Protein AF-A0A0U1XYD4-F1 (afdb_monomer)

Secondary structure (DSSP, 8-state):
-HHHH-GGG--TTHHHHHHHHHHTHHHHHHHHHIIIII--S-HHHHHHHHHHHHHHHHIIIIIIIIT---TTTSPPP--HHHHHHHHHHHHHH--HHHHHHHHHHHH--

pLDDT: mean 86.56, std 7.42, range [45.56, 94.12]

Structure (mmCIF, N/CA/C/O backbone):
data_AF-A0A0U1XYD4-F1
#
_entry.id   AF-A0A0U1XYD4-F1
#
loop_
_atom_site.group_PDB
_atom_site.id
_atom_site.type_symbol
_atom_site.label_atom_id
_atom_site.label_alt_id
_atom_site.label_comp_id
_atom_site.label_asym_id
_atom_site.label_entity_id
_atom_site.label_seq_id
_atom_site.pdbx_PDB_ins_code
_atom_site.Cartn_x
_atom_site.Cartn_y
_atom_site.Cartn_z
_atom_site.occupancy
_atom_site.B_iso_or_equiv
_atom_site.auth_seq_id
_atom_site.auth_comp_id
_atom_site.auth_asym_id
_atom_site.auth_atom_id
_atom_site.pdbx_PDB_model_num
ATOM 1 N N . GLY A 1 1 ? 9.072 -6.855 -1.543 1.00 70.69 1 GLY A N 1
ATOM 2 C CA . GLY A 1 1 ? 10.222 -6.154 -2.134 1.00 70.69 1 GLY A CA 1
ATOM 3 C C . GLY A 1 1 ? 10.440 -6.696 -3.520 1.00 70.69 1 GLY A C 1
ATOM 4 O O . GLY A 1 1 ? 9.805 -6.208 -4.433 1.00 70.69 1 GLY A O 1
ATOM 5 N N . ASP A 1 2 ? 11.222 -7.764 -3.648 1.00 82.12 2 ASP A N 1
ATOM 6 C CA . ASP A 1 2 ? 11.579 -8.340 -4.955 1.00 82.12 2 ASP A CA 1
ATOM 7 C C . ASP A 1 2 ? 10.368 -8.850 -5.756 1.00 82.12 2 ASP A C 1
ATOM 9 O O . ASP A 1 2 ? 10.113 -8.413 -6.872 1.00 82.12 2 ASP A O 1
ATOM 13 N N . TRP A 1 3 ? 9.512 -9.635 -5.097 1.00 85.44 3 TRP A N 1
ATOM 14 C CA . TRP A 1 3 ? 8.206 -10.076 -5.606 1.00 85.44 3 TRP A CA 1
ATOM 15 C C . TRP A 1 3 ? 7.261 -8.955 -6.045 1.00 85.44 3 TRP A C 1
ATOM 17 O O . TRP A 1 3 ? 6.292 -9.202 -6.755 1.00 85.44 3 TRP A O 1
ATOM 27 N N . ASP A 1 4 ? 7.500 -7.731 -5.584 1.00 84.56 4 ASP A N 1
ATOM 28 C CA . ASP A 1 4 ? 6.650 -6.601 -5.919 1.00 84.56 4 ASP A CA 1
ATOM 29 C C . ASP A 1 4 ? 7.147 -5.811 -7.132 1.00 84.56 4 ASP A C 1
ATOM 31 O O . ASP A 1 4 ? 6.367 -5.097 -7.759 1.00 84.56 4 ASP A O 1
ATOM 35 N N . PHE A 1 5 ? 8.429 -5.957 -7.476 1.00 85.44 5 PHE A N 1
ATOM 36 C CA . PHE A 1 5 ? 9.005 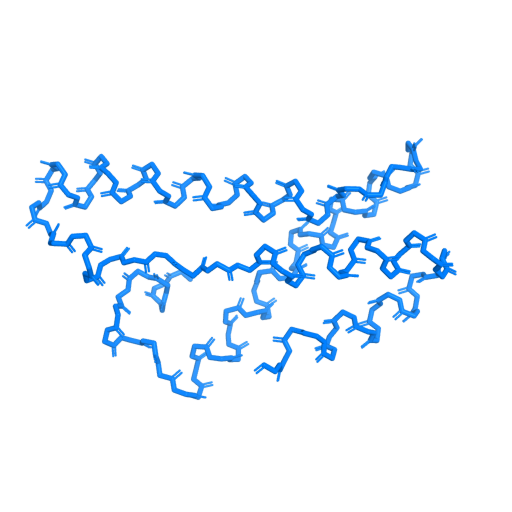-5.304 -8.640 1.00 85.44 5 PHE A CA 1
ATOM 37 C C . PHE A 1 5 ? 8.624 -6.019 -9.922 1.00 85.44 5 PHE A C 1
ATOM 39 O O . PHE A 1 5 ? 8.240 -5.352 -10.865 1.00 85.44 5 PHE A O 1
ATOM 46 N N . TRP A 1 6 ? 8.694 -7.345 -9.980 1.00 88.75 6 TRP A N 1
ATOM 47 C CA . TRP A 1 6 ? 8.628 -8.055 -11.257 1.00 88.75 6 TRP A CA 1
ATOM 48 C C . TRP A 1 6 ? 7.290 -8.763 -11.453 1.00 88.75 6 TRP A C 1
ATOM 50 O O . TRP A 1 6 ? 6.856 -9.541 -10.603 1.00 88.75 6 TRP A O 1
ATOM 60 N N . ILE A 1 7 ? 6.614 -8.505 -12.576 1.00 88.69 7 ILE A N 1
ATOM 61 C CA . ILE A 1 7 ? 5.311 -9.121 -12.882 1.00 88.69 7 ILE A CA 1
ATOM 62 C C . ILE A 1 7 ? 5.383 -10.649 -13.001 1.00 88.69 7 ILE A C 1
ATOM 64 O O . ILE A 1 7 ? 4.460 -11.341 -12.582 1.00 88.69 7 ILE A O 1
ATOM 68 N N . ASP A 1 8 ? 6.479 -11.183 -13.532 1.00 88.44 8 ASP A N 1
ATOM 69 C CA . ASP A 1 8 ? 6.736 -12.616 -13.691 1.00 88.44 8 ASP A CA 1
ATOM 70 C C . ASP A 1 8 ? 7.026 -13.320 -12.358 1.00 88.44 8 ASP A C 1
ATOM 72 O O . ASP A 1 8 ? 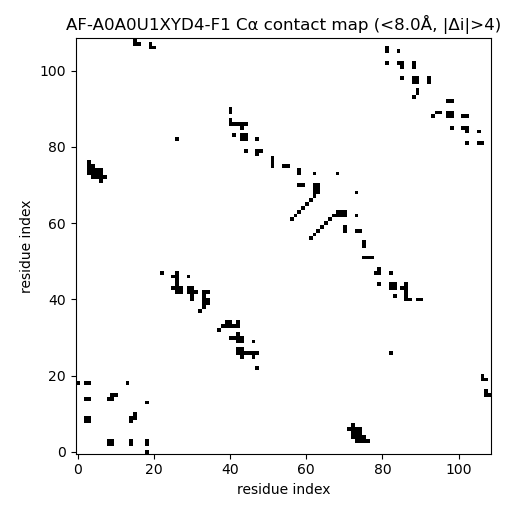6.926 -14.543 -12.274 1.00 88.44 8 ASP A O 1
ATOM 76 N N . TRP A 1 9 ? 7.304 -12.559 -11.297 1.00 90.19 9 TRP A N 1
ATOM 77 C CA . TRP A 1 9 ? 7.487 -13.087 -9.948 1.00 90.19 9 TRP A CA 1
ATOM 78 C C . TRP A 1 9 ? 6.183 -13.120 -9.149 1.00 90.19 9 TRP A C 1
ATOM 80 O O . TRP A 1 9 ? 6.152 -13.745 -8.095 1.00 90.19 9 TRP A O 1
ATOM 90 N N . LYS A 1 10 ? 5.092 -12.500 -9.622 1.00 88.38 10 LYS A N 1
ATOM 91 C CA . LYS A 1 10 ? 3.798 -12.451 -8.912 1.00 88.38 10 LYS A CA 1
ATOM 92 C C . LYS A 1 10 ? 3.034 -13.771 -9.006 1.00 88.38 10 LYS A C 1
ATOM 94 O O . LYS A 1 10 ? 1.996 -13.885 -9.658 1.00 88.38 10 LYS A O 1
ATOM 99 N N . ASP A 1 11 ? 3.574 -14.788 -8.357 1.00 89.38 11 ASP A N 1
ATOM 100 C CA . ASP A 1 11 ? 3.045 -16.139 -8.333 1.00 89.38 11 ASP A CA 1
ATOM 101 C C . ASP A 1 11 ? 1.903 -16.311 -7.312 1.00 89.38 11 ASP A C 1
ATOM 103 O O . ASP A 1 11 ? 1.666 -15.495 -6.425 1.00 89.38 11 ASP A O 1
ATOM 107 N N . ARG A 1 12 ? 1.159 -17.414 -7.408 1.00 89.06 12 ARG A N 1
ATOM 108 C CA . ARG A 1 12 ? 0.007 -17.655 -6.518 1.00 89.06 12 ARG A CA 1
ATOM 109 C C . ARG A 1 12 ? 0.397 -18.111 -5.112 1.00 89.06 12 ARG A C 1
ATOM 111 O O . ARG A 1 12 ? -0.475 -18.163 -4.251 1.00 89.06 12 ARG A O 1
ATOM 118 N N . GLN A 1 13 ? 1.655 -18.486 -4.887 1.00 88.44 13 GLN A N 1
ATOM 119 C CA . GLN A 1 13 ? 2.096 -19.073 -3.627 1.00 8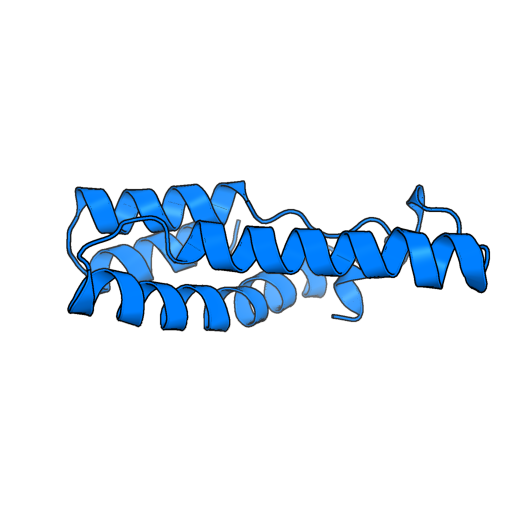8.44 13 GLN A CA 1
ATOM 120 C C . GLN A 1 13 ? 2.862 -18.060 -2.779 1.00 88.44 13 GLN A C 1
ATOM 122 O O . GLN A 1 13 ? 2.451 -17.771 -1.656 1.00 88.44 13 GLN A O 1
ATOM 127 N N . PHE A 1 14 ? 3.961 -17.510 -3.292 1.00 87.31 14 PHE A N 1
ATOM 128 C CA . PHE A 1 14 ? 4.843 -16.648 -2.508 1.00 87.31 14 PHE A CA 1
ATOM 129 C C . PHE A 1 14 ? 4.386 -15.196 -2.518 1.00 87.31 14 PHE A C 1
ATOM 131 O O . PHE A 1 14 ? 4.325 -14.581 -1.455 1.00 87.31 14 PHE A O 1
ATOM 138 N N . TRP A 1 15 ? 3.978 -14.655 -3.666 1.00 86.88 15 TRP A N 1
ATOM 139 C CA . TRP A 1 15 ? 3.478 -13.280 -3.713 1.00 86.88 15 TRP A CA 1
ATOM 140 C C . TRP A 1 15 ? 2.207 -13.096 -2.866 1.00 86.88 15 TRP A C 1
ATOM 142 O O . TRP A 1 15 ? 2.090 -12.131 -2.115 1.00 86.88 15 TRP A O 1
ATOM 152 N N . VAL A 1 16 ? 1.279 -14.052 -2.875 1.00 85.81 16 VAL A N 1
ATOM 153 C CA . VAL A 1 16 ? 0.045 -13.953 -2.067 1.00 85.81 16 VAL A CA 1
ATOM 154 C C . VAL A 1 16 ? 0.314 -14.077 -0.559 1.00 85.81 16 VAL A C 1
ATOM 156 O O . VAL A 1 16 ? -0.479 -13.609 0.249 1.00 85.81 16 VAL A O 1
ATOM 159 N N . THR A 1 17 ? 1.435 -14.674 -0.145 1.00 85.94 17 THR A N 1
ATOM 160 C CA . THR A 1 17 ? 1.735 -14.908 1.279 1.00 85.94 17 THR A CA 1
ATOM 161 C C . THR A 1 17 ? 2.727 -13.901 1.847 1.00 85.94 17 THR A C 1
ATOM 163 O O . THR A 1 17 ? 2.470 -13.289 2.880 1.00 85.94 17 THR A O 1
ATOM 166 N N . VAL A 1 18 ? 3.856 -13.687 1.176 1.00 87.19 18 VAL A N 1
ATOM 167 C CA . VAL A 1 18 ? 4.960 -12.863 1.684 1.00 87.19 18 VAL A CA 1
ATOM 168 C C . VAL A 1 18 ? 4.589 -11.384 1.680 1.00 87.19 18 VAL A C 1
ATOM 170 O O . VAL A 1 18 ? 4.829 -10.684 2.663 1.00 87.19 18 VAL A O 1
ATOM 173 N N . THR A 1 19 ? 3.990 -10.903 0.591 1.00 86.25 19 THR A N 1
ATOM 174 C CA . THR A 1 19 ? 3.679 -9.480 0.403 1.00 86.25 19 THR A CA 1
ATOM 175 C C . THR A 1 19 ? 2.765 -8.937 1.506 1.00 86.25 19 THR A C 1
ATOM 177 O O . THR A 1 19 ? 3.174 -7.983 2.167 1.00 86.25 19 THR A O 1
ATOM 180 N N . PRO A 1 20 ? 1.614 -9.560 1.830 1.00 83.44 20 PRO A N 1
ATOM 181 C CA . PRO A 1 20 ? 0.764 -9.056 2.906 1.00 83.44 20 PRO A CA 1
ATOM 182 C C . PRO A 1 20 ? 1.371 -9.189 4.306 1.00 83.44 20 PRO A C 1
ATOM 184 O O . PRO A 1 20 ? 1.149 -8.314 5.144 1.00 83.44 20 PRO A O 1
ATOM 187 N N . ILE A 1 21 ? 2.153 -10.242 4.575 1.00 85.88 21 ILE A N 1
ATOM 188 C CA . ILE A 1 21 ? 2.803 -10.434 5.883 1.00 85.88 21 ILE A CA 1
ATOM 189 C C . ILE A 1 21 ? 3.812 -9.315 6.152 1.00 85.88 21 ILE A C 1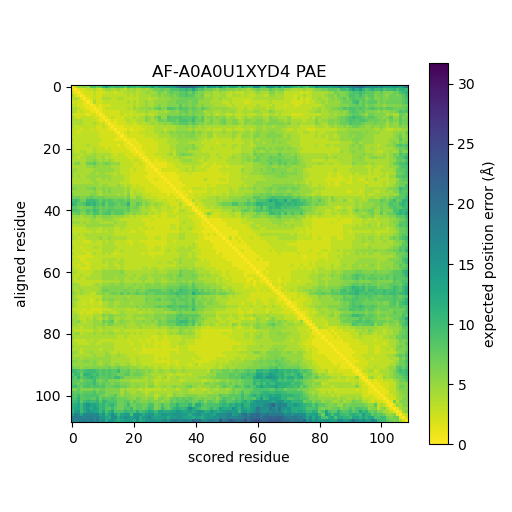
ATOM 191 O O . ILE A 1 21 ? 3.835 -8.740 7.240 1.00 85.88 21 ILE A O 1
ATOM 195 N N . VAL A 1 22 ? 4.641 -8.986 5.162 1.00 86.00 22 VAL A N 1
ATOM 196 C CA . VAL A 1 22 ? 5.652 -7.934 5.310 1.00 86.00 22 VAL A CA 1
ATOM 197 C C . VAL A 1 22 ? 4.993 -6.555 5.346 1.00 86.00 22 VAL A C 1
ATOM 199 O O . VAL A 1 22 ? 5.389 -5.697 6.136 1.00 86.00 22 VAL A O 1
ATOM 202 N N . GLU A 1 23 ? 3.962 -6.340 4.529 1.00 84.06 23 GLU A N 1
ATOM 203 C CA . GLU A 1 23 ? 3.307 -5.039 4.412 1.00 84.06 23 GLU A CA 1
ATOM 204 C C . GLU A 1 23 ? 2.405 -4.682 5.599 1.00 84.06 23 GLU A C 1
ATOM 206 O O . GLU A 1 23 ? 2.106 -3.505 5.769 1.00 84.06 23 GLU A O 1
ATOM 211 N N . VAL A 1 24 ? 2.022 -5.627 6.469 1.00 85.56 24 VAL A N 1
ATOM 212 C CA . VAL A 1 24 ? 1.191 -5.328 7.653 1.00 85.56 24 VAL A CA 1
ATOM 213 C C . VAL A 1 24 ? 1.969 -4.704 8.821 1.00 85.56 24 VAL A C 1
ATOM 215 O O . VAL A 1 24 ? 1.379 -4.019 9.660 1.00 85.56 24 VAL A O 1
ATOM 218 N N . MET A 1 25 ? 3.295 -4.886 8.879 1.00 86.12 25 MET A N 1
ATOM 219 C CA . MET A 1 25 ? 4.096 -4.479 10.043 1.00 86.12 25 MET A CA 1
ATOM 220 C C . MET A 1 25 ? 4.103 -2.958 10.257 1.00 86.12 25 MET A C 1
ATOM 222 O O . MET A 1 25 ? 3.891 -2.479 11.372 1.00 86.12 25 MET A O 1
ATOM 226 N N . TYR A 1 26 ? 4.308 -2.191 9.184 1.00 85.38 26 TYR A N 1
ATOM 227 C CA . TYR A 1 26 ? 4.357 -0.726 9.238 1.00 85.38 26 TYR A CA 1
ATOM 228 C C . TYR A 1 26 ? 2.990 -0.080 9.533 1.00 85.38 26 TYR A C 1
ATOM 230 O O . TYR A 1 26 ? 2.920 0.730 10.462 1.00 85.38 26 TYR A O 1
ATOM 238 N N . PRO A 1 27 ? 1.897 -0.449 8.831 1.00 88.56 27 PRO A N 1
ATOM 239 C CA . PRO A 1 27 ? 0.540 -0.032 9.174 1.00 88.56 27 PRO A CA 1
ATOM 240 C C . PRO A 1 27 ? 0.191 -0.291 10.636 1.00 88.56 27 PRO A C 1
ATOM 242 O O . PRO A 1 27 ? -0.291 0.617 11.305 1.00 88.56 27 PRO A O 1
ATOM 245 N N . GLY A 1 28 ? 0.492 -1.484 11.165 1.00 86.81 28 GLY A N 1
ATOM 246 C CA . GLY A 1 28 ? 0.200 -1.821 12.559 1.00 86.81 28 GLY A CA 1
ATOM 247 C C . GLY A 1 28 ? 0.873 -0.874 13.559 1.00 86.81 28 GLY A C 1
ATOM 248 O O . GLY A 1 28 ? 0.228 -0.399 14.496 1.00 86.81 28 GLY A O 1
ATOM 249 N N . ALA A 1 29 ? 2.145 -0.535 13.331 1.00 89.56 29 ALA A N 1
ATOM 250 C CA . ALA A 1 29 ? 2.888 0.390 14.187 1.00 89.56 29 ALA A CA 1
ATOM 251 C C . ALA A 1 29 ? 2.349 1.831 14.113 1.00 89.56 29 ALA A C 1
ATOM 253 O O . ALA A 1 29 ? 2.148 2.481 15.142 1.00 89.56 29 ALA A O 1
ATOM 254 N N . ILE A 1 30 ? 2.080 2.333 12.905 1.00 90.94 30 ILE A N 1
ATOM 255 C CA . ILE A 1 30 ? 1.592 3.705 12.701 1.00 90.94 30 ILE A CA 1
ATOM 256 C C . ILE A 1 30 ? 0.170 3.851 13.244 1.00 90.94 30 ILE A C 1
ATOM 258 O O . ILE A 1 30 ? -0.133 4.820 13.937 1.00 90.94 30 ILE A O 1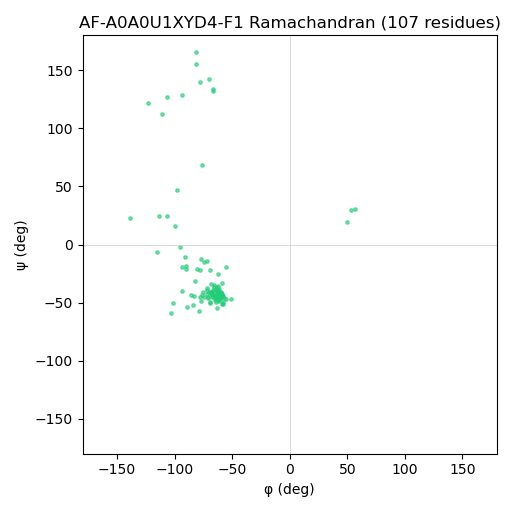
ATOM 262 N N . MET A 1 31 ? -0.693 2.861 13.028 1.00 91.25 31 MET A N 1
ATOM 263 C CA . MET A 1 31 ? -2.022 2.842 13.630 1.00 91.25 31 MET A CA 1
ATOM 264 C C . MET A 1 31 ? -1.978 2.884 15.151 1.00 91.25 31 MET A C 1
ATOM 266 O O . MET A 1 31 ? -2.749 3.633 15.747 1.00 91.25 31 MET A O 1
ATOM 270 N N . TYR A 1 32 ? -1.084 2.115 15.783 1.00 88.62 32 TYR A N 1
ATOM 271 C CA . TYR A 1 32 ? -0.914 2.145 17.236 1.00 88.62 32 TYR A CA 1
ATOM 272 C C . TYR A 1 32 ? -0.621 3.560 17.737 1.00 88.62 32 TYR A C 1
ATOM 274 O O . TYR A 1 32 ? -1.276 4.036 18.668 1.00 88.62 32 TYR A O 1
ATOM 282 N N . TYR A 1 33 ? 0.302 4.260 17.078 1.00 89.81 33 TYR A N 1
ATOM 283 C CA . TYR A 1 33 ? 0.647 5.635 17.418 1.00 89.81 33 TYR A CA 1
ATOM 284 C C . TYR A 1 33 ? -0.539 6.597 17.217 1.00 89.81 33 TYR A C 1
ATOM 286 O O . TYR A 1 33 ? -0.971 7.267 18.159 1.00 89.81 33 TYR A O 1
ATOM 294 N N . PHE A 1 34 ? -1.130 6.624 16.020 1.00 89.69 34 PHE A N 1
ATOM 295 C CA . PHE A 1 34 ? -2.223 7.546 15.686 1.00 89.69 34 PHE A CA 1
ATOM 296 C C . PHE A 1 34 ? -3.479 7.316 16.533 1.00 89.69 34 PHE A C 1
ATOM 298 O O . PHE A 1 34 ? -4.141 8.273 16.942 1.00 89.69 34 PHE A O 1
ATOM 305 N N . TRP A 1 35 ? -3.802 6.064 16.853 1.00 88.38 35 TRP A N 1
ATOM 306 C CA . TRP A 1 35 ? -4.972 5.746 17.664 1.00 88.38 35 TRP A CA 1
ATOM 307 C C . TRP A 1 35 ? -4.768 6.060 19.145 1.00 88.38 35 TRP A C 1
ATOM 309 O O . TRP A 1 35 ? -5.684 6.569 19.790 1.00 88.38 35 TRP A O 1
ATOM 319 N N . THR A 1 36 ? -3.585 5.773 19.693 1.00 87.44 36 THR A N 1
ATOM 320 C CA . THR A 1 36 ? -3.317 5.949 21.128 1.00 87.44 36 THR A CA 1
ATOM 321 C C . THR A 1 36 ? -3.223 7.424 21.505 1.00 87.44 36 THR A C 1
ATOM 323 O O . THR A 1 36 ? -3.802 7.826 22.512 1.00 87.44 36 THR A O 1
ATOM 326 N N . PHE A 1 37 ? -2.549 8.235 20.684 1.00 88.88 37 PHE A N 1
ATOM 327 C CA . PHE A 1 37 ? -2.304 9.646 20.994 1.00 88.88 37 PHE A CA 1
ATOM 328 C C . PHE A 1 37 ? -3.352 10.595 20.402 1.00 88.88 37 PHE A C 1
ATOM 330 O O . PHE A 1 37 ? -3.770 11.530 21.078 1.00 88.88 37 PHE A O 1
ATOM 337 N N . TYR A 1 38 ? -3.811 10.347 19.170 1.00 88.12 38 TYR A N 1
ATOM 338 C CA . TYR A 1 38 ? -4.655 11.294 18.426 1.00 88.12 38 TYR A CA 1
ATOM 339 C C . TYR A 1 38 ? -6.069 10.779 18.133 1.00 88.12 38 TYR A C 1
ATOM 341 O O . TYR A 1 38 ? -6.898 11.537 17.634 1.00 88.12 38 TYR A O 1
ATOM 349 N N . ARG A 1 39 ? -6.372 9.507 18.444 1.00 86.25 39 ARG A N 1
ATOM 350 C CA . ARG A 1 39 ? -7.657 8.842 18.132 1.00 86.25 39 ARG A CA 1
ATOM 351 C C . ARG A 1 39 ? -8.045 8.937 16.650 1.00 86.25 39 ARG A C 1
ATOM 353 O O . ARG A 1 39 ? -9.225 8.939 16.305 1.00 86.25 39 ARG A O 1
ATOM 360 N N . GLN A 1 40 ? -7.046 8.998 15.773 1.00 88.81 40 GLN A N 1
ATOM 361 C CA . GLN A 1 40 ? -7.227 9.186 14.339 1.00 88.81 40 GLN A CA 1
ATOM 362 C C . GLN A 1 40 ? -7.277 7.837 13.590 1.00 88.81 40 GLN A C 1
ATOM 364 O O . GLN A 1 40 ? -6.376 7.015 13.765 1.00 88.81 40 GLN A O 1
ATOM 369 N N . PRO A 1 41 ? -8.301 7.592 12.749 1.00 84.81 41 PRO A N 1
ATOM 370 C CA . PRO A 1 41 ? -8.552 6.306 12.090 1.00 84.81 41 PRO A CA 1
ATOM 371 C C . PRO A 1 41 ? -8.022 6.249 10.641 1.00 84.81 41 PRO A C 1
ATOM 373 O O . PRO A 1 41 ? -8.757 5.874 9.734 1.00 84.81 41 PRO A O 1
ATOM 376 N N . PHE A 1 42 ? -6.788 6.689 10.391 1.00 87.88 42 PHE A N 1
ATOM 377 C CA . PHE A 1 42 ? -6.186 6.673 9.042 1.00 87.88 42 PHE A CA 1
ATOM 378 C C . PHE A 1 42 ? -4.712 6.229 9.044 1.00 87.88 42 PHE A C 1
ATOM 380 O O . PHE A 1 42 ? -3.931 6.563 8.153 1.00 87.88 42 PHE A O 1
ATOM 387 N N . GLY A 1 43 ? -4.298 5.497 10.081 1.00 88.06 43 GLY A N 1
ATOM 388 C CA . GLY A 1 43 ? -2.904 5.090 10.248 1.00 88.06 43 GLY A CA 1
ATOM 389 C C . GLY A 1 43 ? -2.456 4.077 9.192 1.00 88.06 43 GLY A C 1
ATOM 390 O O . GLY A 1 43 ? -1.360 4.208 8.640 1.00 88.06 43 GLY A O 1
ATOM 391 N N . ALA A 1 44 ? -3.296 3.087 8.866 1.00 89.75 44 ALA A N 1
ATOM 392 C CA . ALA A 1 44 ? -2.938 2.070 7.879 1.00 89.75 44 ALA A CA 1
ATOM 393 C C . ALA A 1 44 ? -2.907 2.648 6.467 1.00 89.75 44 ALA A C 1
ATOM 395 O O . ALA A 1 44 ? -1.958 2.426 5.713 1.00 89.75 44 ALA A O 1
ATOM 396 N N . THR A 1 45 ? -3.936 3.417 6.124 1.00 91.12 45 THR A N 1
ATOM 397 C CA . THR A 1 45 ? -4.078 4.065 4.820 1.00 91.12 45 THR A CA 1
ATOM 398 C C . THR A 1 45 ? -2.940 5.035 4.542 1.00 91.12 45 THR A C 1
ATOM 400 O O . THR A 1 45 ? -2.364 4.973 3.457 1.00 91.12 45 THR A O 1
ATOM 403 N N . LEU A 1 46 ? -2.533 5.860 5.514 1.00 91.19 46 LEU A N 1
ATOM 404 C CA . LEU A 1 46 ? -1.369 6.744 5.380 1.00 91.19 46 LEU A CA 1
ATOM 405 C C . LEU A 1 46 ? -0.081 5.961 5.078 1.00 91.19 46 LEU A C 1
ATOM 407 O O . LEU A 1 46 ? 0.682 6.322 4.184 1.00 91.19 46 LEU A O 1
ATOM 411 N N . SER A 1 47 ? 0.138 4.857 5.794 1.00 92.00 47 SER A N 1
ATOM 412 C CA . SER A 1 47 ? 1.333 4.018 5.644 1.00 92.00 47 SER A CA 1
ATOM 413 C C . SER A 1 47 ? 1.418 3.385 4.252 1.00 92.00 47 SER A C 1
ATOM 415 O O . SER A 1 47 ? 2.443 3.476 3.576 1.00 92.00 47 SER A O 1
ATOM 417 N N . ILE A 1 48 ? 0.323 2.765 3.802 1.00 91.81 48 ILE A N 1
ATOM 418 C CA . ILE A 1 48 ? 0.273 2.059 2.517 1.00 91.81 48 ILE A CA 1
ATOM 419 C C . ILE A 1 48 ? 0.276 3.033 1.338 1.00 91.81 48 ILE A C 1
ATOM 421 O O . ILE A 1 48 ? 0.930 2.767 0.333 1.00 91.81 48 ILE A O 1
ATOM 425 N N . THR A 1 49 ? -0.400 4.178 1.448 1.00 90.94 49 THR A N 1
ATOM 426 C CA . THR A 1 49 ? -0.356 5.204 0.395 1.00 90.94 49 THR A CA 1
ATOM 427 C C . THR A 1 49 ? 1.027 5.835 0.282 1.00 90.94 49 THR A C 1
ATOM 429 O O . THR A 1 49 ? 1.520 5.982 -0.833 1.00 90.94 49 THR A O 1
ATOM 432 N N . GLY A 1 50 ? 1.701 6.122 1.402 1.00 91.81 50 GLY A N 1
ATOM 433 C CA . GLY A 1 50 ? 3.084 6.602 1.393 1.00 91.81 50 GLY A CA 1
ATOM 434 C C . GLY A 1 50 ? 4.040 5.612 0.720 1.00 91.81 50 GLY A C 1
ATOM 435 O O . GLY A 1 50 ? 4.842 5.995 -0.131 1.00 91.81 50 GLY A O 1
ATOM 436 N N . LEU A 1 51 ? 3.896 4.322 1.028 1.00 91.38 51 LEU A N 1
ATOM 437 C CA . LEU A 1 51 ? 4.662 3.251 0.391 1.00 91.38 51 LEU A CA 1
ATOM 438 C C . LEU A 1 51 ? 4.353 3.126 -1.109 1.00 91.38 51 LEU A C 1
ATOM 440 O O . LEU A 1 51 ? 5.276 2.997 -1.910 1.00 91.38 51 LEU A O 1
ATOM 444 N N . LEU A 1 52 ? 3.082 3.218 -1.508 1.00 91.69 52 LEU A N 1
ATOM 445 C CA . LEU A 1 52 ? 2.674 3.189 -2.914 1.00 91.69 52 LEU A CA 1
ATOM 446 C C . LEU A 1 52 ? 3.272 4.365 -3.698 1.00 91.69 52 LEU A C 1
ATOM 448 O O . LEU A 1 52 ? 3.803 4.163 -4.787 1.00 91.69 52 LEU A O 1
ATOM 452 N N . VAL A 1 53 ? 3.238 5.577 -3.137 1.00 93.62 53 VAL A N 1
ATOM 453 C CA . VAL A 1 53 ? 3.869 6.762 -3.738 1.00 93.62 53 VAL A CA 1
ATOM 454 C C . VAL A 1 53 ? 5.374 6.545 -3.893 1.00 93.62 53 VAL A C 1
ATOM 456 O O . VAL A 1 53 ? 5.909 6.775 -4.975 1.00 93.62 53 VAL A O 1
ATOM 459 N N . GLY A 1 54 ? 6.049 6.036 -2.858 1.00 92.25 54 GLY A N 1
ATOM 460 C CA . GLY A 1 54 ? 7.473 5.699 -2.926 1.00 92.25 54 GLY A CA 1
ATOM 461 C C . GLY A 1 54 ? 7.792 4.703 -4.045 1.00 92.25 54 GLY A C 1
ATOM 462 O O . GLY A 1 54 ? 8.699 4.940 -4.840 1.00 92.25 54 GLY A O 1
ATOM 463 N N . LYS A 1 55 ? 6.994 3.634 -4.170 1.00 91.94 55 LYS A N 1
ATOM 464 C CA . LYS A 1 55 ? 7.135 2.641 -5.247 1.00 91.94 55 LYS A CA 1
ATOM 465 C C . LYS A 1 55 ? 6.981 3.279 -6.630 1.00 91.94 55 LYS A C 1
ATOM 467 O O . LYS A 1 55 ? 7.820 3.052 -7.499 1.00 91.94 55 LYS A O 1
ATOM 472 N N . TRP A 1 56 ?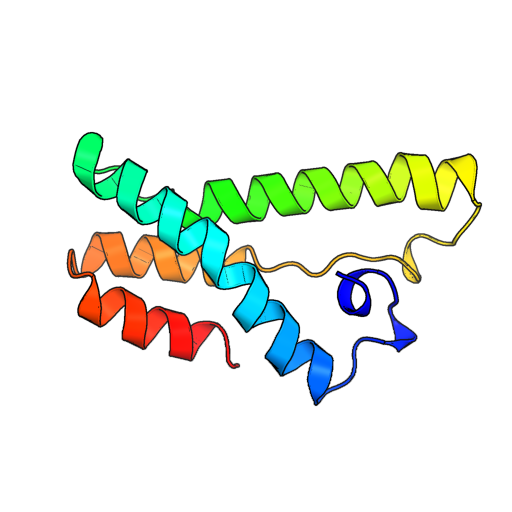 5.965 4.119 -6.831 1.00 92.12 56 TRP A N 1
ATOM 473 C CA . TRP A 1 56 ? 5.756 4.811 -8.108 1.00 92.12 56 TRP A CA 1
ATOM 474 C C . TRP A 1 56 ? 6.898 5.761 -8.469 1.00 92.12 56 TRP A C 1
ATOM 476 O O . TRP A 1 56 ? 7.306 5.794 -9.628 1.00 92.12 56 TRP A O 1
ATOM 486 N N . ILE A 1 57 ? 7.456 6.484 -7.494 1.00 93.56 57 ILE A N 1
ATOM 487 C CA . ILE A 1 57 ? 8.642 7.327 -7.706 1.00 93.56 57 ILE A CA 1
ATOM 488 C C . ILE A 1 57 ? 9.800 6.465 -8.224 1.00 93.56 57 ILE A C 1
ATOM 490 O O . ILE A 1 57 ? 10.399 6.789 -9.249 1.00 93.56 57 ILE A O 1
ATOM 494 N N . THR A 1 58 ? 10.091 5.334 -7.577 1.00 91.75 58 THR A N 1
ATOM 495 C CA . THR A 1 58 ? 11.165 4.435 -8.022 1.00 91.75 58 THR A CA 1
ATOM 496 C C . THR A 1 58 ? 10.904 3.870 -9.422 1.00 91.75 58 THR A C 1
ATOM 498 O O . THR A 1 58 ? 11.825 3.806 -10.233 1.00 91.75 58 THR A O 1
ATOM 501 N N . ILE A 1 59 ? 9.660 3.512 -9.747 1.00 92.50 59 ILE A N 1
ATOM 502 C CA . ILE A 1 59 ? 9.283 3.014 -11.080 1.00 92.50 59 ILE A CA 1
ATOM 503 C C . ILE A 1 59 ? 9.520 4.061 -12.161 1.00 92.50 59 ILE A C 1
ATOM 505 O O . ILE A 1 59 ? 10.140 3.755 -13.177 1.00 92.50 59 ILE A O 1
ATOM 509 N N . VAL A 1 60 ? 9.074 5.296 -11.944 1.00 91.94 60 VAL A N 1
ATOM 510 C CA . VAL A 1 60 ? 9.203 6.354 -12.950 1.00 91.94 60 VAL A CA 1
ATOM 511 C C . VAL A 1 60 ? 10.663 6.767 -13.131 1.00 91.94 60 VAL A C 1
ATOM 513 O O . VAL A 1 60 ? 11.149 6.806 -14.260 1.00 91.94 60 VAL A O 1
ATOM 516 N N . PHE A 1 61 ? 11.379 7.055 -12.042 1.00 93.19 61 PHE A N 1
ATOM 517 C CA . PHE A 1 61 ? 12.720 7.638 -12.131 1.00 93.19 61 PHE A CA 1
ATOM 518 C C . PHE A 1 61 ? 13.826 6.602 -12.351 1.00 93.19 61 PHE A C 1
ATOM 520 O O . PHE A 1 61 ? 14.709 6.827 -13.177 1.00 93.19 61 PHE A O 1
ATOM 527 N N . ALA A 1 62 ? 13.803 5.476 -11.634 1.00 91.12 62 ALA A N 1
ATOM 528 C CA . ALA A 1 62 ? 14.876 4.487 -11.720 1.00 91.12 62 ALA A CA 1
ATOM 529 C C . ALA A 1 62 ? 14.607 3.458 -12.825 1.00 91.12 62 ALA A C 1
ATOM 531 O O . ALA A 1 62 ? 15.434 3.259 -13.711 1.00 91.12 62 ALA A O 1
ATOM 532 N N . TRP A 1 63 ? 13.441 2.817 -12.809 1.00 89.88 63 TRP A N 1
ATOM 533 C CA . TRP A 1 63 ? 13.185 1.694 -13.712 1.00 89.88 63 TRP A CA 1
ATOM 534 C 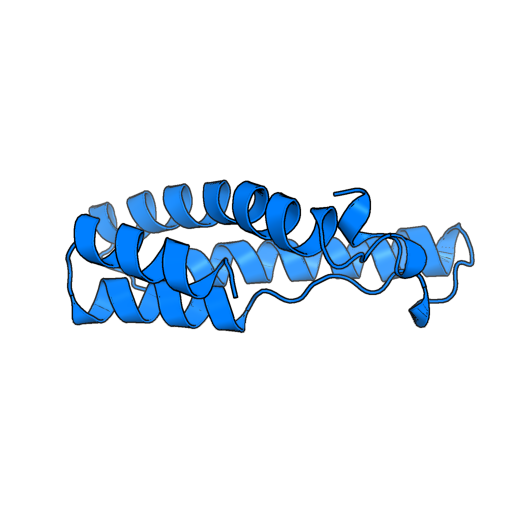C . TRP A 1 63 ? 12.870 2.147 -15.138 1.00 89.88 63 TRP A C 1
ATOM 536 O O . TRP A 1 63 ? 13.489 1.658 -16.080 1.00 89.88 63 TRP A O 1
ATOM 546 N N . TYR A 1 64 ? 11.961 3.110 -15.298 1.00 91.38 64 TYR A N 1
ATOM 547 C CA . TYR A 1 64 ? 11.560 3.610 -16.610 1.00 91.38 64 TYR A CA 1
ATOM 548 C C . TYR A 1 64 ? 12.584 4.587 -17.198 1.00 91.38 64 TYR A C 1
ATOM 550 O O . TYR A 1 64 ? 13.102 4.339 -18.282 1.00 91.38 64 TYR A O 1
ATOM 558 N N . TRP A 1 65 ? 12.910 5.677 -16.492 1.00 90.88 65 TRP A N 1
ATOM 559 C CA . TRP A 1 65 ? 13.736 6.749 -17.062 1.00 90.88 65 TRP A CA 1
ATOM 560 C C . TRP A 1 65 ? 15.232 6.406 -17.146 1.00 90.88 65 TRP A C 1
ATOM 562 O O . TRP A 1 65 ? 15.859 6.669 -18.168 1.00 90.88 65 TRP A O 1
ATOM 572 N N . TRP A 1 66 ? 15.812 5.803 -16.101 1.00 94.12 66 TRP A N 1
ATOM 573 C CA . TRP A 1 66 ? 17.237 5.443 -16.089 1.00 94.12 66 TRP A CA 1
ATOM 574 C C . TRP A 1 66 ? 17.504 4.092 -16.766 1.00 94.12 66 TRP A C 1
ATOM 576 O O . TRP A 1 66 ? 18.370 3.988 -17.633 1.00 94.12 66 TRP A O 1
ATOM 586 N N . ALA A 1 67 ? 16.783 3.040 -16.369 1.00 92.06 67 ALA A N 1
ATOM 587 C CA . ALA A 1 67 ? 17.076 1.668 -16.787 1.00 92.06 67 ALA A CA 1
ATOM 588 C C . ALA A 1 67 ? 16.259 1.172 -18.000 1.00 92.06 67 ALA A C 1
ATOM 590 O O . ALA A 1 67 ? 16.505 0.066 -18.473 1.00 92.06 67 ALA A O 1
ATOM 591 N N . ASN A 1 68 ? 15.344 1.989 -18.541 1.00 92.00 68 ASN A N 1
ATOM 592 C CA . ASN A 1 68 ? 14.533 1.694 -19.733 1.00 92.00 68 ASN A CA 1
ATOM 593 C C . ASN A 1 68 ? 13.695 0.403 -19.643 1.00 92.00 68 ASN A C 1
ATOM 595 O O . ASN A 1 68 ? 13.412 -0.242 -20.655 1.00 92.00 68 ASN A O 1
ATOM 599 N N . PHE A 1 69 ? 13.256 0.027 -18.439 1.00 91.00 69 PHE A N 1
ATOM 600 C CA . PHE A 1 69 ? 12.307 -1.070 -18.268 1.00 91.00 69 PHE A CA 1
ATOM 601 C C . PHE A 1 69 ? 10.876 -0.622 -18.609 1.00 91.00 69 PHE A C 1
ATOM 603 O O . PHE A 1 69 ? 10.457 0.476 -18.227 1.00 91.00 69 PHE A O 1
ATOM 610 N N . PRO A 1 70 ? 10.079 -1.469 -19.288 1.00 91.75 70 PRO A N 1
ATOM 611 C CA . PRO A 1 70 ? 8.683 -1.161 -19.563 1.00 91.75 70 PRO A CA 1
ATOM 612 C C . PRO A 1 70 ? 7.867 -1.134 -18.262 1.00 91.75 70 PRO A C 1
ATOM 614 O O . PRO A 1 70 ? 7.913 -2.069 -17.467 1.00 91.75 70 PRO A O 1
ATOM 617 N N . VAL A 1 71 ? 7.053 -0.091 -18.071 1.00 89.06 71 VAL A N 1
ATOM 618 C CA . VAL A 1 71 ? 6.261 0.115 -16.837 1.00 89.06 71 VAL A CA 1
ATOM 619 C C . VAL A 1 71 ? 5.311 -1.055 -16.546 1.00 89.06 71 VAL A C 1
ATOM 621 O O . VAL A 1 71 ? 5.122 -1.419 -15.390 1.00 89.06 71 VAL A O 1
ATOM 624 N N . ASN A 1 72 ? 4.773 -1.702 -17.585 1.00 88.56 72 ASN A N 1
ATOM 625 C CA . ASN A 1 72 ? 3.905 -2.880 -17.447 1.00 88.56 72 ASN A CA 1
ATOM 626 C C . ASN A 1 72 ? 4.608 -4.078 -16.789 1.00 88.56 72 ASN A C 1
ATOM 628 O O . ASN A 1 72 ? 3.944 -4.931 -16.208 1.00 88.56 72 ASN A O 1
ATOM 632 N N . PHE A 1 73 ? 5.937 -4.152 -16.889 1.00 88.75 73 PHE A N 1
ATOM 633 C CA . PHE A 1 73 ? 6.727 -5.212 -16.273 1.00 88.75 73 PHE A CA 1
ATOM 634 C C . PHE A 1 73 ? 7.004 -4.933 -14.793 1.00 88.75 73 PHE A C 1
ATOM 636 O O . PHE A 1 73 ? 7.057 -5.875 -14.005 1.00 88.75 73 PHE A O 1
ATOM 643 N N . VAL A 1 74 ? 7.112 -3.648 -14.419 1.00 89.19 74 VAL A N 1
ATOM 644 C CA . VAL A 1 74 ? 7.517 -3.202 -13.073 1.00 89.19 74 VAL A CA 1
ATOM 645 C C . VAL A 1 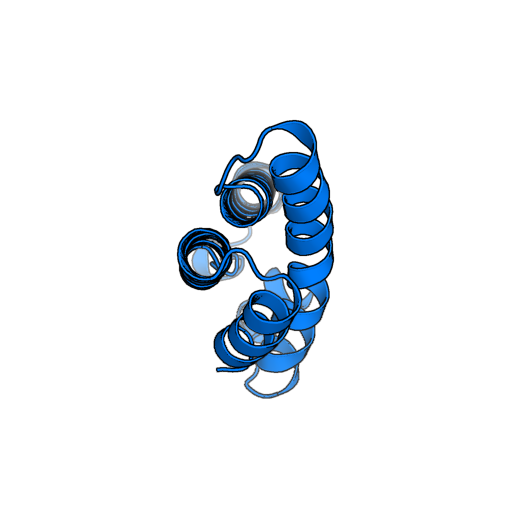74 ? 6.358 -2.629 -12.243 1.00 89.19 74 VAL A C 1
ATOM 647 O O . VAL A 1 74 ? 6.536 -1.776 -11.379 1.00 89.19 74 VAL A O 1
ATOM 650 N N . MET A 1 75 ? 5.121 -3.029 -12.539 1.00 85.88 75 MET A N 1
ATOM 651 C CA . MET A 1 75 ? 3.938 -2.460 -11.886 1.00 85.88 75 MET A CA 1
ATOM 652 C C . MET A 1 75 ? 3.903 -2.826 -10.388 1.00 85.88 75 MET A C 1
ATOM 654 O O . MET A 1 75 ? 4.044 -4.007 -10.072 1.00 85.88 75 MET A O 1
ATOM 658 N N . PRO A 1 76 ? 3.630 -1.892 -9.457 1.00 86.19 76 PRO A N 1
ATOM 659 C CA . PRO A 1 76 ? 3.652 -2.183 -8.024 1.00 86.19 76 PRO A CA 1
ATOM 660 C C . PRO A 1 76 ? 2.348 -2.850 -7.560 1.00 86.19 76 PRO A C 1
ATOM 662 O O . PRO A 1 76 ? 1.291 -2.656 -8.167 1.00 86.19 76 PRO A O 1
ATOM 665 N N . ALA A 1 77 ? 2.380 -3.616 -6.467 1.00 84.19 77 ALA A N 1
ATOM 666 C CA . ALA A 1 77 ? 1.167 -4.091 -5.805 1.00 84.19 77 ALA A CA 1
ATOM 667 C C . ALA A 1 77 ? 0.419 -2.948 -5.115 1.00 84.19 77 ALA A C 1
ATOM 669 O O . ALA A 1 77 ? 1.001 -2.051 -4.498 1.00 84.19 77 ALA A O 1
ATOM 670 N N . THR A 1 78 ? -0.908 -3.020 -5.184 1.00 85.06 78 THR A N 1
ATOM 671 C CA . THR A 1 78 ? -1.815 -2.057 -4.564 1.00 85.06 78 THR A CA 1
ATOM 672 C C . THR A 1 78 ? -2.566 -2.709 -3.410 1.00 85.06 78 THR A C 1
ATOM 674 O O . THR A 1 78 ? -3.434 -3.548 -3.639 1.00 85.06 78 THR A O 1
ATOM 677 N N . MET A 1 79 ? -2.289 -2.277 -2.178 1.00 87.44 79 MET A N 1
ATOM 678 C CA . MET A 1 79 ? -2.961 -2.771 -0.961 1.00 87.44 79 MET A CA 1
ATOM 679 C C . MET A 1 79 ? -3.825 -1.696 -0.283 1.00 87.44 79 MET A C 1
ATOM 681 O O . MET A 1 79 ? -4.083 -1.719 0.916 1.00 87.44 79 MET A O 1
ATOM 685 N N . VAL A 1 80 ? -4.277 -0.705 -1.055 1.00 89.44 80 VAL A N 1
ATOM 686 C CA . VAL A 1 80 ? -5.052 0.429 -0.525 1.00 89.44 80 VAL A CA 1
ATOM 687 C C . VAL A 1 80 ? -6.417 -0.028 0.004 1.00 89.44 80 VAL A C 1
ATOM 689 O O . VAL A 1 80 ? -6.878 0.464 1.031 1.00 89.44 80 VAL A O 1
ATOM 692 N N . SER A 1 81 ? -7.049 -1.004 -0.655 1.00 87.31 81 SER A N 1
ATOM 693 C CA . SER A 1 81 ? -8.339 -1.561 -0.234 1.00 87.31 81 SER A CA 1
ATOM 694 C C . SER A 1 81 ? -8.255 -2.285 1.113 1.00 87.31 81 SER A C 1
ATOM 696 O O . SER A 1 81 ? -9.108 -2.064 1.970 1.00 87.31 81 SER A O 1
ATOM 698 N N . SER A 1 82 ? -7.221 -3.103 1.337 1.00 87.62 82 SER A N 1
ATOM 699 C CA . SER A 1 82 ? -7.021 -3.787 2.621 1.00 87.62 82 SER A CA 1
ATOM 700 C C . SER A 1 82 ? -6.707 -2.795 3.741 1.00 87.62 82 SER A C 1
ATOM 702 O O . SER A 1 82 ? -7.264 -2.918 4.830 1.00 87.62 82 SER A O 1
ATOM 704 N N . ALA A 1 83 ? -5.907 -1.762 3.461 1.00 89.75 83 ALA A N 1
ATOM 705 C CA . ALA A 1 83 ? -5.606 -0.698 4.416 1.00 89.75 83 ALA A CA 1
ATOM 706 C C . ALA A 1 83 ? -6.866 0.059 4.869 1.00 89.75 83 ALA A C 1
ATOM 708 O O . ALA A 1 83 ? -7.042 0.300 6.062 1.00 89.75 83 ALA A O 1
ATOM 709 N N . LEU A 1 84 ? -7.769 0.379 3.932 1.00 90.62 84 LEU A N 1
ATOM 710 C CA . LEU A 1 84 ? -9.050 1.026 4.233 1.00 90.62 84 LEU A CA 1
ATOM 711 C C . LEU A 1 84 ? -9.928 0.157 5.133 1.00 90.62 84 LEU A C 1
ATOM 713 O O . LEU A 1 84 ? -10.460 0.644 6.127 1.00 90.62 84 LEU A O 1
ATOM 717 N N . ILE A 1 85 ? -10.062 -1.133 4.812 1.00 89.75 85 ILE A N 1
ATOM 718 C CA . ILE A 1 85 ? -10.854 -2.061 5.629 1.00 89.75 85 ILE A CA 1
ATOM 719 C C . ILE A 1 85 ? -10.284 -2.126 7.048 1.00 89.75 85 ILE A C 1
ATOM 721 O O . ILE A 1 85 ? -11.033 -2.094 8.023 1.00 89.75 85 ILE A O 1
ATOM 725 N N . LEU A 1 86 ? -8.962 -2.167 7.168 1.00 89.94 86 LEU A N 1
ATOM 726 C CA . LEU A 1 86 ? -8.278 -2.283 8.443 1.00 89.94 86 LEU A CA 1
ATOM 727 C C . LEU A 1 86 ? -8.478 -1.020 9.312 1.00 89.94 86 LEU A C 1
ATOM 729 O O . LEU A 1 86 ? -8.880 -1.142 10.472 1.00 89.94 86 LEU A O 1
ATOM 733 N N . ASP A 1 87 ? -8.357 0.182 8.741 1.00 89.94 87 ASP A N 1
ATOM 734 C CA . ASP A 1 87 ? -8.699 1.443 9.424 1.00 89.94 87 ASP A CA 1
ATOM 735 C C . ASP A 1 87 ? -10.197 1.516 9.809 1.00 89.94 87 ASP A C 1
ATOM 737 O O . ASP A 1 87 ? -10.538 1.894 10.936 1.00 89.94 87 ASP A O 1
ATOM 741 N N . CYS A 1 88 ? -11.111 1.078 8.930 1.00 89.38 88 CYS A N 1
ATOM 742 C CA . CYS A 1 88 ? -12.549 1.021 9.224 1.00 89.38 88 CYS A CA 1
ATOM 743 C C . CYS A 1 88 ? -12.879 0.053 10.370 1.00 89.38 88 CYS A C 1
ATOM 745 O O . CYS A 1 88 ? -13.712 0.367 11.222 1.00 89.38 88 CYS A O 1
ATOM 747 N N . THR A 1 89 ? -12.236 -1.117 10.424 1.00 89.06 89 THR A N 1
ATOM 748 C CA . THR A 1 89 ? -12.466 -2.087 11.508 1.00 89.06 89 THR A CA 1
ATOM 749 C C . THR A 1 89 ? -12.018 -1.543 12.861 1.00 89.06 89 THR A C 1
ATOM 751 O O . THR A 1 89 ? -12.748 -1.715 13.843 1.00 89.06 89 THR A O 1
ATOM 754 N N . LEU A 1 90 ? -10.893 -0.820 12.917 1.00 88.75 90 LEU A N 1
ATOM 755 C CA . LEU A 1 90 ? -10.442 -0.163 14.143 1.00 88.75 90 LEU A CA 1
ATOM 756 C C . LEU A 1 90 ? -11.414 0.941 14.573 1.00 88.75 90 LEU A C 1
ATOM 758 O O . LEU A 1 90 ? -11.772 1.021 15.749 1.00 88.75 90 LEU A O 1
ATOM 762 N N . LEU A 1 91 ? -11.892 1.749 13.624 1.00 89.06 91 LEU A N 1
ATOM 763 C CA . LEU A 1 91 ? -12.859 2.811 13.893 1.00 89.06 91 LEU A CA 1
ATOM 764 C C . LEU A 1 91 ? -14.183 2.271 14.457 1.00 89.06 91 LEU A C 1
ATOM 766 O O . LEU A 1 91 ? -14.693 2.809 15.442 1.00 89.06 91 LEU A O 1
ATOM 770 N N . LEU A 1 92 ? -14.727 1.209 13.855 1.00 88.38 92 LEU A N 1
ATOM 771 C CA . LEU A 1 92 ? -16.021 0.636 14.236 1.00 88.38 92 LEU A CA 1
ATOM 772 C C . LEU A 1 92 ? -15.951 -0.152 15.546 1.00 88.38 92 LEU A C 1
ATOM 774 O O . LEU A 1 92 ? -16.819 -0.008 16.403 1.00 88.38 92 LEU A O 1
ATOM 778 N N . THR A 1 93 ? -14.929 -0.994 15.710 1.00 86.19 93 THR A N 1
ATOM 779 C CA . THR A 1 93 ? -14.849 -1.915 16.85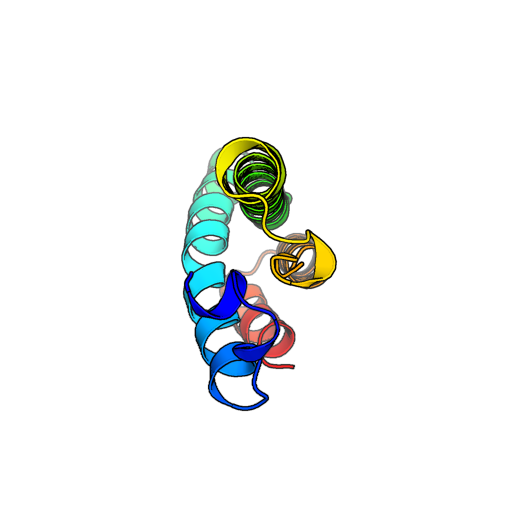6 1.00 86.19 93 THR A CA 1
ATOM 780 C C . THR A 1 93 ? -14.136 -1.316 18.061 1.00 86.19 93 THR A C 1
ATOM 782 O O . THR A 1 93 ? -14.307 -1.812 19.174 1.00 86.19 93 THR A O 1
ATOM 785 N N . ARG A 1 94 ? -13.307 -0.279 17.854 1.00 84.44 94 ARG A N 1
ATOM 786 C CA . ARG A 1 94 ? -12.418 0.331 18.861 1.00 84.44 94 ARG A CA 1
ATOM 787 C C . ARG A 1 94 ? -11.556 -0.685 19.622 1.00 84.44 94 ARG A C 1
ATOM 789 O O . ARG A 1 94 ? -11.054 -0.382 20.704 1.00 84.44 94 ARG A O 1
ATOM 796 N N . SER A 1 95 ? -11.386 -1.884 19.065 1.00 85.31 95 SER A N 1
ATOM 797 C CA . SER A 1 95 ? -10.739 -3.022 19.705 1.00 85.31 95 SER A CA 1
ATOM 798 C C . SER A 1 95 ? -9.570 -3.498 18.859 1.00 85.31 95 SER A C 1
ATOM 800 O O . SER A 1 95 ? -9.733 -3.906 17.705 1.00 85.31 95 SER A O 1
ATOM 802 N N . TRP A 1 96 ? -8.384 -3.491 19.463 1.00 84.12 96 TRP A N 1
ATOM 803 C CA . TRP A 1 96 ? -7.154 -3.969 18.836 1.00 84.12 96 TRP A CA 1
ATOM 804 C C . TRP A 1 96 ? -7.228 -5.450 18.465 1.00 84.12 96 TRP A C 1
ATOM 806 O O . TRP A 1 96 ? -6.773 -5.843 17.395 1.00 84.12 96 TRP A O 1
ATOM 816 N N . MET A 1 97 ? -7.860 -6.264 19.314 1.00 84.94 97 MET A N 1
ATOM 817 C CA . MET A 1 97 ? -7.947 -7.707 19.098 1.00 84.94 97 MET A CA 1
ATOM 818 C C . MET A 1 97 ? -8.858 -8.055 17.917 1.00 84.94 97 MET A C 1
ATOM 820 O O . MET A 1 97 ? -8.508 -8.900 17.098 1.00 84.94 97 MET A O 1
ATOM 824 N N . LEU A 1 98 ? -9.992 -7.361 17.778 1.00 80.88 98 LEU A N 1
ATOM 825 C CA . LEU A 1 98 ? -10.878 -7.548 16.627 1.00 80.88 98 LEU A CA 1
ATOM 826 C C . LEU A 1 98 ? -10.216 -7.054 15.338 1.00 80.88 98 LEU A C 1
ATOM 828 O O . LEU A 1 98 ? -10.253 -7.754 14.330 1.00 80.88 98 LEU A O 1
ATOM 832 N N . THR A 1 99 ? -9.543 -5.905 15.388 1.00 83.31 99 THR A N 1
ATOM 833 C CA . THR A 1 99 ? -8.800 -5.351 14.245 1.00 83.31 99 THR A CA 1
ATOM 834 C C . THR A 1 99 ? -7.706 -6.309 13.767 1.00 83.31 99 THR A C 1
ATOM 836 O O . THR A 1 99 ? -7.561 -6.512 12.567 1.00 83.31 99 THR A O 1
ATOM 839 N N . ALA A 1 100 ? -6.983 -6.967 14.679 1.00 82.19 100 ALA A N 1
ATOM 840 C CA . ALA A 1 100 ? -5.974 -7.963 14.319 1.00 82.19 100 ALA A CA 1
ATOM 841 C C . ALA A 1 100 ? -6.589 -9.187 13.615 1.00 82.19 100 ALA A C 1
ATOM 843 O O . ALA A 1 100 ? -6.099 -9.608 12.569 1.00 82.19 100 ALA A O 1
ATOM 844 N N . ILE A 1 101 ? -7.694 -9.730 14.141 1.00 83.31 101 ILE A N 1
ATOM 845 C CA . ILE A 1 101 ? -8.366 -10.904 13.558 1.00 83.31 101 ILE A CA 1
ATOM 846 C C . ILE A 1 101 ? -8.940 -10.578 12.172 1.00 83.31 101 ILE A C 1
ATOM 848 O O . ILE A 1 101 ? -8.738 -11.332 11.217 1.00 83.31 101 ILE A O 1
ATOM 852 N N . PHE A 1 102 ? -9.650 -9.453 12.045 1.00 79.00 102 PHE A N 1
ATOM 853 C CA . PHE A 1 102 ? -10.223 -9.036 10.766 1.00 79.00 102 PHE A CA 1
ATOM 854 C C . PHE A 1 102 ? -9.142 -8.628 9.766 1.00 79.00 102 PHE A C 1
ATOM 856 O O . PHE A 1 102 ? -9.221 -9.048 8.615 1.00 79.00 102 PHE A O 1
ATOM 863 N N . GLY A 1 103 ? -8.109 -7.911 10.212 1.00 74.50 103 GLY A N 1
ATOM 864 C CA . GLY A 1 103 ? -6.976 -7.493 9.391 1.00 74.50 103 GLY A CA 1
ATOM 865 C C . GLY A 1 103 ? -6.252 -8.677 8.756 1.00 74.50 103 GLY A C 1
ATOM 866 O O . GLY A 1 103 ? -6.112 -8.728 7.535 1.00 74.50 103 GLY A O 1
ATOM 867 N N . VAL A 1 104 ? -5.888 -9.684 9.557 1.00 69.12 104 VAL A N 1
ATOM 868 C CA . VAL A 1 104 ? -5.258 -10.920 9.059 1.00 69.12 104 VAL A CA 1
ATOM 869 C C . VAL A 1 104 ? -6.159 -11.632 8.047 1.00 69.12 104 VAL A C 1
ATOM 871 O O . VAL A 1 104 ? -5.695 -12.050 6.990 1.00 69.12 104 VAL A O 1
ATOM 874 N N . ARG A 1 105 ? -7.469 -11.718 8.307 1.00 70.00 105 ARG A N 1
ATOM 875 C CA . ARG A 1 105 ? -8.416 -12.356 7.379 1.00 70.00 105 ARG A CA 1
ATOM 876 C C . ARG A 1 105 ? -8.558 -11.604 6.052 1.00 70.00 105 ARG A C 1
ATOM 878 O O . ARG A 1 105 ? -8.783 -12.238 5.025 1.00 70.00 105 ARG A O 1
ATOM 885 N N . THR A 1 106 ? -8.476 -10.278 6.073 1.00 63.56 106 THR A N 1
ATOM 886 C CA . THR A 1 106 ? -8.605 -9.436 4.873 1.00 63.56 106 THR A CA 1
ATOM 887 C C . THR A 1 106 ? -7.328 -9.357 4.047 1.00 63.56 106 THR A C 1
ATOM 889 O O . THR A 1 106 ? -7.405 -9.036 2.870 1.00 63.56 106 THR A O 1
ATOM 892 N N . LEU A 1 107 ? -6.175 -9.653 4.649 1.00 59.25 107 LEU A N 1
ATOM 893 C CA . LEU A 1 107 ? -4.867 -9.620 3.991 1.00 59.25 107 LEU A CA 1
ATOM 894 C C . LEU A 1 107 ? -4.471 -10.961 3.349 1.00 59.25 107 LEU A C 1
ATOM 896 O O . LEU A 1 107 ? -3.591 -10.980 2.500 1.00 59.25 107 LEU A O 1
ATOM 900 N N . LEU A 1 108 ? -5.102 -12.070 3.750 1.00 57.78 108 LEU A N 1
ATOM 901 C CA . LEU A 1 108 ? -4.792 -13.432 3.283 1.00 57.78 108 LEU A CA 1
ATOM 902 C C . LEU A 1 108 ? -5.751 -13.957 2.193 1.00 57.78 108 LEU A C 1
ATOM 904 O O . LEU A 1 108 ? -5.824 -15.166 1.971 1.00 57.78 108 LEU A O 1
ATOM 908 N N . ARG A 1 109 ? -6.530 -13.080 1.557 1.00 45.56 109 ARG A N 1
ATOM 909 C CA . ARG A 1 109 ? -7.420 -13.408 0.433 1.00 45.56 109 ARG A CA 1
ATOM 910 C C . ARG A 1 109 ? -6.983 -12.659 -0.808 1.00 45.56 109 ARG A C 1
ATOM 912 O O . ARG A 1 109 ? -7.049 -13.286 -1.885 1.00 45.56 109 ARG A O 1
#

Sequence (109 aa):
GDWDFWIDWKDRQFWVTVTPIVEVMYPGAIMYYFWTFYRQPFGATLSITGLLVGKWITIVFAWYWWANFPVNFVMPATMVSSALILDCTLLLTRSWMLTAIFGVRTLLR

Nearest PDB structures (foldseek):
  7ev9-assembly1_B  TM=9.789E-01  e=1.778E-08  Methylococcus capsulatus str. Bath
  8oyi-assembly1_B  TM=9.864E-01  e=3.712E-08  Methylococcus capsulatus str. Bath
  3rgb-assembly1_B  TM=9.787E-01  e=3.507E-08  Methylococcus capsulatus
  6cxh-assembly1_B  TM=9.889E-01  e=6.178E-08  Methylotuvimicrobium alcaliphilum 20Z
  4pi0-assembly1_J  TM=9.834E-01  e=6.663E-07  Methylocystis sp. ATCC 49242

Foldseek 3Di:
DVCFFFPVSCDPPCVLPVVLVVLVPQLLVQCVVCCVPPVDLCSLLVSQVVVQVVLVVCLVPPVCPPVNHDSVGGPGDHCNVLSVVLSVQCNVVVDPVRSVVVSVVSSND

Solvent-accessible surface area (backbone atoms only — not comparable to full-atom values): 5881 Å² total; per-residue (Å²): 108,73,50,37,41,37,55,92,50,56,42,88,65,57,36,55,50,52,51,44,63,64,61,46,56,59,22,54,53,42,27,51,52,33,40,73,78,66,68,42,68,50,24,23,39,53,44,48,50,53,51,47,52,52,51,50,51,46,39,51,56,49,37,33,68,69,66,65,43,61,63,85,46,46,50,71,76,83,60,60,70,51,23,46,52,37,23,50,40,34,63,73,64,73,31,71,70,60,29,52,57,52,36,55,60,59,49,70,112

Radius of gyration: 15.37 Å; Cα contacts (8 Å, |Δi|>4): 127; chains: 1; bounding box: 33×30×41 Å

Mean predicted aligned error: 4.91 Å